Protein AF-A0A645CUK9-F1 (afdb_monomer_lite)

Organism: NCBI:txid1076179

Foldseek 3Di:
DPPPDDPVNVLVVVVVVCVVVVDLEAEQDQDDQDPPDPCVVPVVVQQKDAAPCLHVVVVVDDDDLLDQLCPDDFSRMAGNPHTSNNSSVSSVVSQVVCVVVLRHYDQDPVLVVLCVLLPNDHSVSSVVSVVVVSVCVVVVHCVVVVVSVVSSVVSVVVCVVVVDDDD

Radius of gyration: 20.04 Å; chains: 1; bounding box: 46×36×57 Å

Sequence (167 aa):
MVDGVTLEDVFQENMTLIKSANPDTVIVNPPGVFPKTQWMEKADDYGFSVNPGFIAMFMRYEYSIYKPTELWKDLGYSLQGMNSSALLKETGRLRAEVLSMGIPTDISDEYLMMTEAIGCTTRQDLLKFKSRSLQDIMSGSSKYMKNVVREINERSRRMASEGRFWR

pLDDT: mean 85.68, std 11.53, range [38.75, 97.88]

Structure (mmCIF, N/CA/C/O backbone):
data_AF-A0A645CUK9-F1
#
_entry.id   AF-A0A645CUK9-F1
#
loop_
_atom_site.group_PDB
_atom_site.id
_atom_site.type_symbol
_atom_site.label_atom_id
_atom_site.label_alt_id
_atom_site.label_comp_id
_atom_site.label_asym_id
_atom_site.label_entity_id
_atom_site.label_seq_id
_atom_site.pdbx_PDB_ins_code
_atom_site.Cartn_x
_atom_site.Cartn_y
_atom_site.Cartn_z
_atom_site.occupancy
_atom_site.B_iso_or_equiv
_atom_site.auth_seq_id
_atom_site.auth_comp_id
_atom_site.auth_asym_id
_atom_site.auth_atom_id
_atom_site.pdbx_PDB_model_num
ATOM 1 N N . MET A 1 1 ? -24.376 -0.741 13.315 1.00 48.34 1 MET A N 1
ATOM 2 C CA . MET A 1 1 ? -23.722 -2.052 13.511 1.00 48.34 1 MET A CA 1
ATOM 3 C C . MET A 1 1 ? -24.075 -2.977 12.359 1.00 48.34 1 MET A C 1
ATOM 5 O O . MET A 1 1 ? -25.251 -3.083 12.032 1.00 48.34 1 MET A O 1
ATOM 9 N N . VAL A 1 2 ? -23.093 -3.657 11.762 1.00 56.16 2 VAL A N 1
ATOM 10 C CA . VAL A 1 2 ? -23.348 -5.023 11.281 1.00 56.16 2 VAL A CA 1
ATOM 11 C C . VAL A 1 2 ? -22.936 -5.903 12.450 1.00 56.16 2 VAL A C 1
ATOM 13 O O . VAL A 1 2 ? -21.744 -6.050 12.716 1.00 56.16 2 VAL A O 1
ATOM 16 N N . ASP A 1 3 ? -23.911 -6.340 13.242 1.00 64.38 3 ASP A N 1
ATOM 17 C CA . ASP A 1 3 ? -23.644 -7.142 14.435 1.00 64.38 3 ASP A CA 1
ATOM 18 C C . ASP A 1 3 ? -22.809 -8.377 14.072 1.00 64.38 3 ASP A C 1
ATOM 20 O O . ASP A 1 3 ? -23.131 -9.103 13.131 1.00 64.38 3 ASP A O 1
ATOM 24 N N . GLY A 1 4 ? -21.733 -8.606 14.829 1.00 75.31 4 GLY A N 1
ATOM 25 C CA . GLY A 1 4 ? -20.936 -9.832 14.755 1.00 75.31 4 GLY A CA 1
ATOM 26 C C . GLY A 1 4 ? -19.734 -9.836 13.804 1.00 75.31 4 GLY A C 1
ATOM 27 O O . GLY A 1 4 ? -19.075 -10.865 13.740 1.00 75.31 4 GLY A O 1
ATOM 28 N N . VAL A 1 5 ? -19.408 -8.738 13.106 1.00 82.19 5 VAL A N 1
ATOM 29 C CA . VAL A 1 5 ? -18.214 -8.680 12.232 1.00 82.19 5 VAL A CA 1
ATOM 30 C C . VAL A 1 5 ? -17.001 -8.111 12.975 1.00 82.19 5 VAL A C 1
ATOM 32 O O . VAL A 1 5 ? -16.995 -6.947 13.390 1.00 82.19 5 VAL A O 1
ATOM 35 N N . THR A 1 6 ? -15.952 -8.920 13.111 1.00 85.19 6 THR A N 1
ATOM 36 C CA . THR A 1 6 ? -14.682 -8.556 13.754 1.00 85.19 6 THR A CA 1
ATOM 37 C C . THR A 1 6 ? -13.617 -8.126 12.738 1.00 85.19 6 THR A C 1
ATOM 39 O O . THR A 1 6 ? -13.717 -8.403 11.542 1.00 85.19 6 THR A O 1
ATOM 42 N N . LEU A 1 7 ? -12.545 -7.473 13.208 1.00 84.25 7 LEU A N 1
ATOM 43 C CA . LEU A 1 7 ? -11.372 -7.185 12.368 1.00 84.25 7 LEU A CA 1
ATOM 44 C C . LEU A 1 7 ? -10.700 -8.454 11.828 1.00 84.25 7 LEU A C 1
ATOM 46 O O . LEU A 1 7 ? -10.117 -8.411 10.747 1.00 84.25 7 LEU A O 1
ATOM 50 N N . GLU A 1 8 ? -10.787 -9.572 12.554 1.00 90.12 8 GLU A N 1
ATOM 51 C CA . GLU A 1 8 ? -10.234 -10.838 12.078 1.00 90.12 8 GLU A CA 1
ATOM 52 C C . GLU A 1 8 ? -11.075 -11.420 10.938 1.00 90.12 8 GLU A C 1
ATOM 54 O O . GLU A 1 8 ? -10.507 -11.887 9.956 1.00 90.12 8 GLU A O 1
ATOM 59 N N . ASP A 1 9 ? -12.404 -11.292 10.990 1.00 91.44 9 ASP A N 1
ATOM 60 C CA . ASP A 1 9 ? -13.274 -11.694 9.875 1.00 91.44 9 ASP A CA 1
ATOM 61 C C . ASP A 1 9 ? -12.942 -10.886 8.613 1.00 91.44 9 ASP A C 1
ATOM 63 O O . ASP A 1 9 ? -12.734 -11.447 7.538 1.00 91.44 9 ASP A O 1
ATOM 67 N N . VAL A 1 10 ? -12.791 -9.564 8.755 1.00 90.38 10 VAL A N 1
ATOM 68 C CA . VAL A 1 10 ? -12.383 -8.678 7.651 1.00 90.38 10 VAL A CA 1
ATOM 69 C C . VAL A 1 10 ? -10.999 -9.053 7.119 1.00 90.38 10 VAL A C 1
ATOM 71 O O . VAL A 1 10 ? -10.777 -9.040 5.908 1.00 90.38 10 VAL A O 1
ATOM 74 N N . PHE A 1 11 ? -10.057 -9.402 7.997 1.00 93.69 11 PHE A N 1
ATOM 75 C CA . PHE A 1 11 ? -8.734 -9.864 7.591 1.00 93.69 11 PHE A CA 1
ATOM 76 C C . PHE A 1 11 ? -8.819 -11.151 6.755 1.00 93.69 11 PHE A C 1
ATOM 78 O O . PHE A 1 11 ? -8.223 -11.217 5.677 1.00 93.69 11 PHE A O 1
ATOM 85 N N . GLN A 1 12 ? -9.578 -12.152 7.208 1.00 96.00 12 GLN A N 1
ATOM 86 C CA . GLN A 1 12 ? -9.723 -13.426 6.498 1.00 96.00 12 GLN A CA 1
ATOM 87 C C . GLN A 1 12 ? -10.429 -13.260 5.146 1.00 96.00 12 GLN A C 1
ATOM 89 O O . GLN A 1 12 ? -9.984 -13.833 4.146 1.00 96.00 12 GLN A O 1
ATOM 94 N N . GLU A 1 13 ? -11.470 -12.429 5.081 1.00 95.88 13 GLU A N 1
ATOM 95 C CA . GLU A 1 13 ? -12.164 -12.103 3.831 1.00 95.88 13 GLU A CA 1
ATOM 96 C C . GLU A 1 13 ? -11.244 -11.370 2.846 1.00 95.88 13 GLU A C 1
ATOM 98 O O . GLU A 1 13 ? -11.140 -11.759 1.680 1.00 95.88 13 GLU A O 1
ATOM 103 N N . ASN A 1 14 ? -10.476 -10.379 3.315 1.00 95.62 14 ASN A N 1
ATOM 104 C CA . ASN A 1 14 ? -9.485 -9.691 2.486 1.00 95.62 14 ASN A CA 1
ATOM 105 C C . ASN A 1 14 ? -8.439 -10.666 1.932 1.00 95.62 14 ASN A C 1
ATOM 107 O O . ASN A 1 14 ? -8.129 -10.633 0.741 1.00 95.62 14 ASN A O 1
ATOM 111 N N . MET A 1 15 ? -7.911 -11.567 2.764 1.00 97.19 15 MET A N 1
ATOM 112 C CA . MET A 1 15 ? -6.939 -12.565 2.313 1.00 97.19 15 MET A CA 1
ATOM 113 C C . MET A 1 15 ? -7.546 -13.547 1.308 1.00 97.19 15 MET A C 1
ATOM 115 O O . MET A 1 15 ? -6.873 -13.931 0.351 1.00 97.19 15 MET A O 1
ATOM 119 N N . THR A 1 16 ? -8.809 -13.933 1.485 1.00 97.88 16 THR A N 1
ATOM 120 C CA . THR A 1 16 ? -9.541 -14.790 0.540 1.00 97.88 16 THR A CA 1
ATOM 121 C C . THR A 1 16 ? -9.723 -14.095 -0.809 1.00 97.88 16 THR A C 1
ATOM 123 O O . THR A 1 16 ? -9.417 -14.672 -1.859 1.00 97.88 16 THR A O 1
ATOM 126 N N . LEU A 1 17 ? -10.132 -12.824 -0.796 1.00 97.44 17 LEU A N 1
ATOM 127 C CA . LEU A 1 17 ? -10.270 -12.013 -2.001 1.00 97.44 17 LEU A CA 1
ATOM 128 C C . LEU A 1 17 ? -8.929 -11.849 -2.729 1.00 97.44 17 LEU A C 1
ATOM 130 O O . LEU A 1 17 ? -8.851 -12.094 -3.929 1.00 97.44 17 LEU A O 1
ATOM 134 N N . ILE A 1 18 ? -7.853 -11.503 -2.020 1.00 97.50 18 ILE A N 1
ATOM 135 C CA . ILE A 1 18 ? -6.535 -11.298 -2.639 1.00 97.50 18 ILE A CA 1
ATOM 136 C C . ILE A 1 18 ? -6.003 -12.603 -3.240 1.00 97.50 18 ILE A C 1
ATOM 138 O O . ILE A 1 18 ? -5.489 -12.595 -4.358 1.00 97.50 18 ILE A O 1
ATOM 142 N N . LYS A 1 19 ? -6.148 -13.734 -2.538 1.00 96.56 19 LYS A N 1
ATOM 143 C CA . LYS A 1 19 ? -5.723 -15.048 -3.050 1.00 96.56 19 LYS A CA 1
ATOM 144 C C . LYS A 1 19 ? -6.485 -15.443 -4.311 1.00 96.56 19 LYS A C 1
ATOM 146 O O . LYS A 1 19 ? -5.874 -15.948 -5.248 1.00 96.56 19 LYS A O 1
ATOM 151 N N . SER A 1 20 ? -7.798 -15.216 -4.337 1.00 97.56 20 SER A N 1
ATOM 152 C CA . SER A 1 20 ? -8.638 -15.569 -5.487 1.00 97.56 20 SER A CA 1
ATOM 153 C C . SER A 1 20 ? -8.404 -14.654 -6.692 1.00 97.56 20 SER A C 1
ATOM 155 O O . SER A 1 20 ? -8.31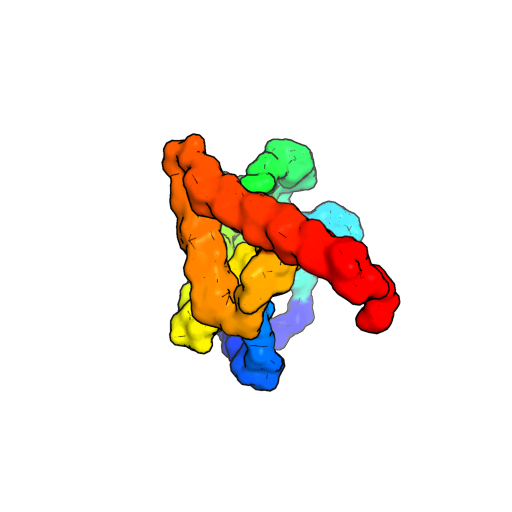8 -15.143 -7.815 1.00 97.56 20 SER A O 1
ATOM 157 N N . ALA A 1 21 ? -8.244 -13.348 -6.466 1.00 97.31 21 ALA A N 1
ATOM 158 C CA . ALA A 1 21 ? -7.964 -12.378 -7.520 1.00 97.31 21 ALA A CA 1
ATOM 159 C C . ALA A 1 21 ? -6.523 -12.473 -8.049 1.00 97.31 21 ALA A C 1
ATOM 161 O O . ALA A 1 21 ? -6.277 -12.136 -9.203 1.00 97.31 21 ALA A O 1
ATOM 162 N N . ASN A 1 22 ? -5.580 -12.923 -7.210 1.00 95.50 22 ASN A N 1
ATOM 163 C CA . ASN A 1 22 ? -4.155 -13.053 -7.517 1.00 95.50 22 ASN A CA 1
ATOM 164 C C . ASN A 1 22 ? -3.571 -11.816 -8.248 1.00 95.50 22 ASN A C 1
ATOM 166 O O . ASN A 1 22 ? -3.018 -11.958 -9.342 1.00 95.50 22 ASN A O 1
ATOM 170 N N . PRO A 1 23 ? -3.688 -10.602 -7.677 1.00 94.56 23 PRO A N 1
ATOM 171 C CA . PRO A 1 23 ? -3.281 -9.368 -8.346 1.00 94.56 23 PRO A CA 1
ATOM 172 C C . PRO A 1 23 ? -1.754 -9.227 -8.454 1.00 94.56 23 PRO A C 1
ATOM 174 O O . PRO A 1 23 ? -1.000 -9.837 -7.694 1.00 94.56 23 PRO A O 1
ATOM 177 N N . ASP A 1 24 ? -1.280 -8.378 -9.369 1.00 92.06 24 ASP A N 1
ATOM 178 C CA . ASP A 1 24 ? 0.151 -8.056 -9.500 1.00 92.06 24 ASP A CA 1
ATOM 179 C C . ASP A 1 24 ? 0.679 -7.178 -8.363 1.00 92.06 24 ASP A C 1
ATOM 181 O O . ASP A 1 24 ? 1.845 -7.286 -7.981 1.00 92.06 24 ASP A O 1
ATOM 185 N N . THR A 1 25 ? -0.181 -6.335 -7.792 1.00 92.50 25 THR A N 1
ATOM 186 C CA . THR A 1 25 ? 0.111 -5.529 -6.607 1.00 92.50 25 THR A CA 1
ATOM 187 C C . THR A 1 25 ? -1.166 -5.220 -5.821 1.00 92.50 25 THR A C 1
ATOM 189 O O . THR A 1 25 ? -2.267 -5.288 -6.365 1.00 92.50 25 THR A O 1
ATOM 192 N N . VAL A 1 26 ? -1.028 -4.888 -4.535 1.00 92.81 26 VAL A N 1
ATOM 193 C CA . VAL A 1 26 ? -2.133 -4.497 -3.643 1.00 92.81 26 VAL A CA 1
ATOM 194 C C . VAL A 1 26 ? -1.772 -3.211 -2.906 1.00 92.81 26 VAL A C 1
ATOM 196 O O . VAL A 1 26 ? -0.687 -3.104 -2.340 1.00 92.81 26 VAL A O 1
ATOM 199 N N . ILE A 1 27 ? -2.689 -2.249 -2.844 1.00 89.62 27 ILE A N 1
ATOM 200 C CA . ILE A 1 27 ? -2.546 -1.070 -1.980 1.00 89.62 27 ILE A CA 1
ATOM 201 C C . ILE A 1 27 ? -3.242 -1.361 -0.651 1.00 89.62 27 ILE A C 1
ATOM 203 O O . ILE A 1 27 ? -4.432 -1.674 -0.636 1.00 89.62 27 ILE A O 1
ATOM 207 N N . VAL A 1 28 ? -2.511 -1.256 0.463 1.00 89.19 28 VAL A N 1
ATOM 208 C CA . VAL A 1 28 ? -3.047 -1.542 1.800 1.00 89.19 28 VAL A CA 1
ATOM 209 C C . VAL A 1 28 ? -3.100 -0.253 2.612 1.00 89.19 28 VAL A C 1
ATOM 211 O O . VAL A 1 28 ? -2.073 0.249 3.076 1.00 89.19 28 VAL A O 1
ATOM 214 N N . ASN A 1 29 ? -4.315 0.254 2.817 1.00 85.94 29 ASN A N 1
ATOM 215 C CA . ASN A 1 29 ? -4.575 1.478 3.571 1.00 85.94 29 ASN A CA 1
ATOM 216 C C . ASN A 1 29 ? -5.294 1.172 4.892 1.00 85.94 29 ASN A C 1
ATOM 218 O O . ASN A 1 29 ? -6.175 0.309 4.912 1.00 85.94 29 ASN A O 1
ATOM 222 N N . PRO A 1 30 ? -4.972 1.890 5.984 1.00 85.12 30 PRO A N 1
ATOM 223 C CA . PRO A 1 30 ? -5.762 1.805 7.203 1.00 85.12 30 PRO A CA 1
ATOM 224 C C . PRO A 1 30 ? -7.177 2.351 6.953 1.00 85.12 30 PRO A C 1
ATOM 226 O O . PRO A 1 30 ? -7.353 3.255 6.127 1.00 85.12 30 PRO A O 1
ATOM 229 N N . PRO A 1 31 ? -8.195 1.867 7.685 1.00 86.38 31 PRO A N 1
ATOM 230 C CA . PRO A 1 31 ? -9.524 2.455 7.620 1.00 86.38 31 PRO A CA 1
ATOM 231 C C . PRO A 1 31 ? -9.459 3.904 8.110 1.00 86.38 31 PRO A C 1
ATOM 233 O O . PRO A 1 31 ? -8.977 4.153 9.213 1.00 86.38 31 PRO A O 1
ATOM 236 N N . GLY A 1 32 ? -9.926 4.856 7.301 1.00 84.19 32 GLY A N 1
ATOM 237 C CA . GLY A 1 32 ? -9.884 6.286 7.606 1.00 84.19 32 GLY A CA 1
ATOM 238 C C . GLY A 1 32 ? -11.267 6.928 7.568 1.00 84.19 32 GLY A C 1
ATOM 239 O O . GLY A 1 32 ? -12.007 6.777 6.599 1.00 84.19 32 GLY A O 1
ATOM 240 N N . VAL A 1 33 ? -11.608 7.679 8.612 1.00 86.31 33 VAL A N 1
ATOM 241 C CA . VAL A 1 33 ? -12.881 8.400 8.729 1.00 86.31 33 VAL A CA 1
ATOM 242 C C . VAL A 1 33 ? -12.779 9.786 8.082 1.00 86.31 33 VAL A C 1
ATOM 244 O O . VAL A 1 33 ? -12.471 10.786 8.720 1.00 86.31 33 VAL A O 1
ATOM 247 N N . PHE A 1 34 ? -12.978 9.860 6.767 1.00 85.00 34 PHE A N 1
ATOM 248 C CA . PHE A 1 34 ? -12.783 11.110 6.024 1.00 85.00 34 PHE A CA 1
ATOM 249 C C . PHE A 1 34 ? -13.995 12.055 6.121 1.00 85.00 34 PHE A C 1
ATOM 251 O O . PHE A 1 34 ? -15.138 11.590 6.057 1.00 85.00 34 PHE A O 1
ATOM 258 N N . PRO A 1 35 ? -13.790 13.387 6.214 1.00 85.38 35 PRO A N 1
ATOM 259 C CA . PRO A 1 35 ? -14.886 14.355 6.229 1.00 85.38 35 PRO A CA 1
ATOM 260 C C . PRO A 1 35 ? -15.833 14.190 5.033 1.00 85.38 35 PRO A C 1
ATOM 262 O O . PRO A 1 35 ? -15.377 13.978 3.912 1.00 85.38 35 PRO A O 1
ATOM 265 N N . LYS A 1 36 ? -17.144 14.345 5.267 1.00 87.56 36 LYS A N 1
ATOM 266 C CA . LYS A 1 36 ? -18.209 14.226 4.246 1.00 87.56 36 LYS A CA 1
ATOM 267 C C . LYS A 1 36 ? -18.305 12.851 3.563 1.00 87.56 36 LYS A C 1
ATOM 269 O O . LYS A 1 36 ? -18.828 12.743 2.458 1.00 87.56 36 LYS A O 1
ATOM 274 N N . THR A 1 37 ? -17.795 11.803 4.204 1.00 90.50 37 THR A N 1
ATOM 275 C CA . THR A 1 37 ? -18.038 10.414 3.792 1.00 90.50 37 THR A CA 1
ATOM 276 C C . THR A 1 37 ? -19.085 9.769 4.690 1.00 90.50 37 THR A C 1
ATOM 278 O O . THR A 1 37 ? -19.281 10.196 5.828 1.00 90.50 37 THR A O 1
ATOM 281 N N . GLN A 1 38 ? -19.706 8.685 4.218 1.00 92.31 38 GLN A N 1
ATOM 282 C CA . GLN A 1 38 ? -20.635 7.896 5.035 1.00 92.31 38 GLN A CA 1
ATOM 283 C C . GLN A 1 38 ? -19.983 7.370 6.322 1.00 92.31 38 GLN A C 1
ATOM 285 O O . GLN A 1 38 ? -20.656 7.269 7.340 1.00 92.31 38 GLN A O 1
ATOM 290 N N . TRP A 1 39 ? -18.679 7.075 6.300 1.00 90.81 39 TRP A N 1
ATOM 291 C CA . TRP A 1 39 ? -17.945 6.643 7.491 1.00 90.81 39 TRP A CA 1
ATOM 292 C C . TRP A 1 39 ? -17.838 7.740 8.551 1.00 90.81 39 TRP A C 1
ATOM 294 O O . TRP A 1 39 ? -17.785 7.419 9.728 1.00 90.81 39 TRP A O 1
ATOM 304 N N . MET A 1 40 ? -17.827 9.018 8.162 1.00 90.00 40 MET A N 1
ATOM 305 C CA . MET A 1 40 ? -17.862 10.139 9.108 1.00 90.00 40 MET A CA 1
ATOM 306 C C . MET A 1 40 ? -19.292 10.469 9.540 1.00 90.00 40 MET A C 1
ATOM 308 O O . MET A 1 40 ? -19.548 10.648 10.724 1.00 90.00 40 MET A O 1
ATOM 312 N N . GLU A 1 41 ? -20.229 10.548 8.591 1.00 91.44 41 GLU A N 1
ATOM 313 C CA . GLU A 1 41 ? -21.632 10.887 8.879 1.00 91.44 41 GLU A CA 1
ATOM 314 C C . GLU A 1 41 ? -22.314 9.854 9.781 1.00 91.44 41 GLU A C 1
ATOM 316 O O . GLU A 1 41 ? -23.207 10.204 10.547 1.00 91.44 41 GLU A O 1
ATOM 321 N N . LYS A 1 42 ? -21.878 8.594 9.696 1.00 91.94 42 LYS A N 1
ATOM 322 C CA . LYS A 1 42 ? -22.390 7.463 10.476 1.00 91.94 42 LYS A CA 1
ATOM 323 C C . LYS A 1 42 ? -21.267 6.772 11.253 1.00 91.94 42 LYS A C 1
ATOM 325 O O . LYS A 1 42 ? -21.221 5.547 11.319 1.00 91.94 42 LYS A O 1
ATOM 330 N N . ALA A 1 43 ? -20.327 7.555 11.787 1.00 90.25 43 ALA A N 1
ATOM 331 C CA . ALA A 1 43 ? -19.153 7.043 12.495 1.00 90.25 43 ALA A CA 1
ATOM 332 C C . ALA A 1 43 ? -19.525 6.010 13.567 1.00 90.25 43 ALA A C 1
ATOM 334 O O . ALA A 1 43 ? -19.022 4.886 13.526 1.00 90.25 43 ALA A O 1
ATOM 335 N N . ASP A 1 44 ? -20.483 6.349 14.430 1.00 89.81 44 ASP A N 1
ATOM 336 C CA . ASP A 1 44 ? -20.946 5.473 15.508 1.00 89.81 44 ASP A CA 1
ATOM 337 C C . ASP A 1 44 ? -21.524 4.147 14.973 1.00 89.81 44 ASP A C 1
ATOM 339 O O . ASP 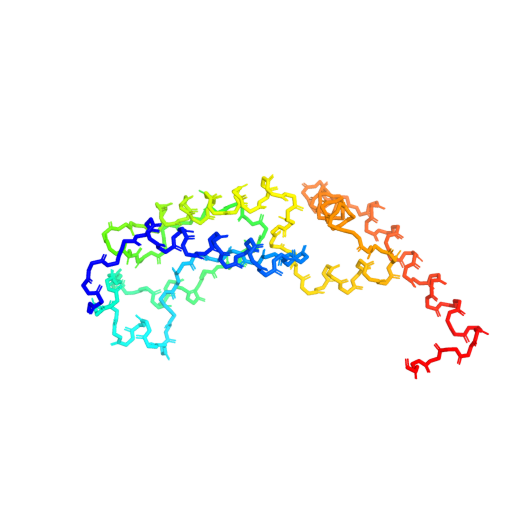A 1 44 ? -21.227 3.078 15.508 1.00 89.81 44 ASP A O 1
ATOM 343 N N . ASP A 1 45 ? -22.269 4.178 13.860 1.00 90.19 45 ASP A N 1
ATOM 344 C CA . ASP A 1 45 ? -22.871 2.977 13.258 1.00 90.19 45 ASP A CA 1
ATOM 345 C C . ASP A 1 45 ? -21.824 1.982 12.742 1.00 90.19 45 ASP A C 1
ATOM 347 O O . ASP A 1 45 ? -22.070 0.767 12.745 1.00 90.19 45 ASP A O 1
ATOM 351 N N . TYR A 1 46 ? -20.679 2.499 12.290 1.00 88.44 46 TYR A N 1
ATOM 352 C CA . TYR A 1 46 ? -19.533 1.731 11.799 1.00 88.44 46 TYR A CA 1
ATOM 353 C C . TYR A 1 46 ? -18.478 1.467 12.886 1.00 88.44 46 TYR A C 1
ATOM 355 O O . TYR A 1 46 ? -17.458 0.838 12.611 1.00 88.44 46 TYR A O 1
ATOM 363 N N . GLY A 1 47 ? -18.720 1.909 14.125 1.00 88.88 47 GLY A N 1
ATOM 364 C CA . GLY A 1 47 ? -17.818 1.712 15.258 1.00 88.88 47 GLY A CA 1
ATOM 365 C C . GLY A 1 47 ? -16.614 2.655 15.275 1.00 88.88 47 GLY A C 1
ATOM 366 O O . GLY A 1 47 ? -15.662 2.395 16.013 1.00 88.88 47 GLY A O 1
ATOM 367 N N . PHE A 1 48 ? -16.622 3.726 14.481 1.00 91.12 48 PHE A N 1
ATOM 368 C CA . PHE A 1 48 ? -15.630 4.789 14.593 1.00 91.12 48 PHE A CA 1
ATOM 369 C C . PHE A 1 48 ? -15.943 5.684 15.789 1.00 91.12 48 PHE A C 1
ATOM 371 O O . PHE A 1 48 ? -17.082 6.079 16.001 1.00 91.12 48 PHE A O 1
ATOM 378 N N . SER A 1 49 ? -14.906 6.078 16.524 1.00 91.38 49 SER A N 1
ATOM 379 C CA . SER A 1 49 ? -14.980 7.172 17.492 1.00 91.38 49 SER A CA 1
ATOM 380 C C . SER A 1 49 ? -13.945 8.222 17.123 1.00 91.38 49 SER A C 1
ATOM 382 O O . SER A 1 49 ? -12.769 7.898 16.945 1.00 91.38 49 SER A O 1
ATOM 384 N N . VAL A 1 50 ? -14.388 9.467 16.963 1.00 89.75 50 VAL A N 1
ATOM 385 C CA . VAL A 1 50 ? -13.582 10.564 16.417 1.00 89.75 50 VAL A CA 1
ATOM 386 C C . VAL A 1 50 ? -13.408 11.656 17.464 1.00 89.75 50 VAL A C 1
ATOM 388 O O . VAL A 1 50 ? -14.380 12.133 18.048 1.00 89.75 50 VAL A O 1
ATOM 391 N N . ASN A 1 51 ? -12.169 12.088 17.686 1.00 87.25 51 ASN A N 1
ATOM 392 C CA . ASN A 1 51 ? -11.874 13.127 18.663 1.00 87.25 51 ASN A CA 1
ATOM 393 C C . ASN A 1 51 ? -12.366 14.507 18.187 1.00 87.25 51 ASN A C 1
ATOM 395 O O . ASN A 1 51 ? -12.289 14.829 16.992 1.00 87.25 51 ASN A O 1
ATOM 399 N N . PRO A 1 52 ? -12.777 15.390 19.118 1.00 81.31 52 PRO A N 1
ATOM 400 C CA . PRO A 1 52 ? -13.017 16.792 18.805 1.00 81.31 52 PRO A CA 1
ATOM 401 C C . PRO A 1 52 ? -11.791 17.420 18.123 1.00 81.31 52 PRO A C 1
ATOM 403 O O . PRO A 1 52 ? -10.666 17.296 18.601 1.00 81.31 52 PRO A O 1
ATOM 406 N N . GLY A 1 53 ? -11.997 18.093 16.988 1.00 80.00 53 GLY A N 1
ATOM 407 C CA . GLY A 1 53 ? -10.911 18.721 16.224 1.00 80.00 53 GLY A CA 1
ATOM 408 C C . GLY A 1 53 ? -10.185 17.805 15.229 1.00 80.00 53 GLY A C 1
ATOM 409 O O . GLY A 1 53 ? -9.291 18.289 14.533 1.00 80.00 53 GLY A O 1
ATOM 410 N N . PHE A 1 54 ? -10.601 16.538 15.084 1.00 82.00 54 PHE A N 1
ATOM 411 C CA . PHE A 1 54 ? -10.051 15.598 14.098 1.00 82.00 54 PHE A CA 1
ATOM 412 C C . PHE A 1 54 ? -9.943 16.200 12.693 1.00 82.00 54 PHE A C 1
ATOM 414 O O . PHE A 1 54 ? -8.881 16.136 12.089 1.00 82.00 54 PHE A O 1
ATOM 421 N N . ILE A 1 55 ? -10.996 16.855 12.189 1.00 78.88 55 ILE A N 1
ATOM 422 C CA . ILE A 1 55 ? -10.995 17.438 10.834 1.00 78.88 55 ILE A CA 1
ATOM 423 C C . ILE A 1 55 ? -9.887 18.490 10.687 1.00 78.88 55 ILE A C 1
ATOM 425 O O . ILE A 1 55 ? -9.152 18.495 9.701 1.00 78.88 55 ILE A O 1
ATOM 429 N N . ALA A 1 56 ? -9.738 19.370 11.679 1.00 79.00 56 ALA A N 1
ATOM 430 C CA . ALA A 1 56 ? -8.722 20.419 11.659 1.00 79.00 56 ALA A CA 1
ATOM 431 C C . ALA A 1 56 ? -7.301 19.845 11.745 1.00 79.00 56 ALA A C 1
ATOM 433 O O . ALA A 1 56 ? -6.389 20.363 11.103 1.00 79.00 56 ALA A O 1
ATOM 434 N N . MET A 1 57 ? -7.114 18.774 12.519 1.00 77.38 57 MET A N 1
ATOM 435 C CA . MET A 1 57 ? -5.850 18.047 12.594 1.00 77.38 57 MET A CA 1
ATOM 436 C C . MET A 1 57 ? -5.553 17.305 11.284 1.00 77.38 57 MET A C 1
ATOM 438 O O . MET A 1 57 ? -4.442 17.409 10.775 1.00 77.38 57 MET A O 1
ATOM 442 N N . PHE A 1 58 ? -6.543 16.623 10.706 1.00 74.44 58 PHE A N 1
ATOM 443 C CA . PHE A 1 58 ? -6.415 15.862 9.466 1.00 74.44 58 PHE A CA 1
ATOM 444 C C . PHE A 1 58 ? -6.020 16.759 8.288 1.00 74.44 58 PHE A C 1
ATOM 446 O O . PHE A 1 58 ? -5.088 16.440 7.562 1.00 74.44 58 PHE A O 1
ATOM 453 N N . MET A 1 59 ? -6.640 17.938 8.151 1.00 72.31 59 MET A N 1
ATOM 454 C CA . MET A 1 59 ? -6.268 18.921 7.118 1.00 72.31 59 MET A CA 1
ATOM 455 C C . MET A 1 59 ? -4.839 19.469 7.260 1.00 72.31 59 MET A C 1
ATOM 457 O O . MET A 1 59 ? -4.303 20.029 6.308 1.00 72.31 59 MET A O 1
ATOM 461 N N . ARG A 1 60 ? -4.226 19.351 8.443 1.00 73.00 60 ARG A N 1
ATOM 462 C CA . ARG A 1 60 ? -2.836 19.762 8.707 1.00 73.00 60 ARG A CA 1
ATOM 463 C C . ARG A 1 60 ? -1.861 18.590 8.670 1.00 73.00 60 ARG A C 1
ATOM 465 O O . ARG A 1 60 ? -0.659 18.806 8.809 1.00 73.00 60 ARG A O 1
ATOM 472 N N . TYR A 1 61 ? -2.364 17.364 8.559 1.00 67.81 61 TYR A N 1
ATOM 473 C CA . TYR A 1 61 ? -1.530 16.180 8.579 1.00 67.81 61 TYR A CA 1
ATOM 474 C C . TYR A 1 61 ? -0.825 16.040 7.234 1.00 67.81 61 TYR A C 1
ATOM 476 O O . TYR A 1 61 ? -1.454 15.832 6.198 1.00 67.81 61 TYR A O 1
ATOM 484 N N . GLU A 1 62 ? 0.497 16.157 7.252 1.00 61.31 62 GLU A N 1
ATOM 485 C CA . GLU A 1 62 ? 1.314 15.908 6.076 1.00 61.31 62 GLU A CA 1
ATOM 486 C C . GLU A 1 62 ? 1.394 14.394 5.850 1.00 61.31 62 GLU A C 1
ATOM 488 O O . GLU A 1 62 ? 2.122 13.668 6.534 1.00 61.31 62 GLU A O 1
ATOM 493 N N . TYR A 1 63 ? 0.578 13.905 4.917 1.00 57.28 63 TYR A N 1
ATOM 494 C CA . TYR A 1 63 ? 0.597 12.510 4.508 1.00 57.28 63 TYR A CA 1
ATOM 495 C C . TYR A 1 63 ? 1.909 12.228 3.774 1.00 57.28 63 TYR A C 1
ATOM 497 O O . TYR A 1 63 ? 2.102 12.647 2.635 1.00 57.28 63 TYR A O 1
ATOM 505 N N . SER A 1 64 ? 2.822 11.505 4.420 1.00 56.38 64 SER A N 1
ATOM 506 C CA . SER A 1 64 ? 4.021 11.001 3.758 1.00 56.38 64 SER A CA 1
ATOM 507 C C . SER A 1 64 ? 3.866 9.507 3.524 1.00 56.38 64 SER A C 1
ATOM 509 O O . SER A 1 64 ? 4.052 8.700 4.432 1.00 56.38 64 SER A O 1
ATOM 511 N N . ILE A 1 65 ? 3.551 9.151 2.276 1.00 51.59 65 ILE A N 1
ATOM 512 C CA . ILE A 1 65 ? 3.538 7.774 1.744 1.00 51.59 65 ILE A CA 1
ATOM 513 C C . ILE A 1 65 ? 4.840 7.015 2.055 1.00 51.59 65 ILE A C 1
ATOM 515 O O . ILE A 1 65 ? 4.844 5.792 2.140 1.00 51.59 65 ILE A O 1
ATOM 519 N N . TYR A 1 66 ? 5.948 7.739 2.224 1.00 51.34 66 TYR A N 1
ATOM 520 C CA . TYR A 1 66 ? 7.270 7.175 2.490 1.00 51.34 66 TYR A CA 1
ATOM 521 C C . TYR A 1 66 ? 7.565 6.987 3.978 1.00 51.34 66 TYR A C 1
ATOM 523 O O . TYR A 1 66 ? 8.567 6.363 4.327 1.00 51.34 66 TYR A O 1
ATOM 531 N N . LYS A 1 67 ? 6.734 7.539 4.868 1.00 60.69 67 LYS A N 1
ATOM 532 C CA . LYS A 1 67 ? 6.944 7.432 6.307 1.00 60.69 67 LYS A CA 1
ATOM 533 C C . LYS A 1 67 ? 6.371 6.099 6.794 1.00 60.69 67 LYS A C 1
ATOM 535 O O . LYS A 1 67 ? 5.159 5.912 6.661 1.00 60.69 67 LYS A O 1
ATOM 540 N N . PRO A 1 68 ? 7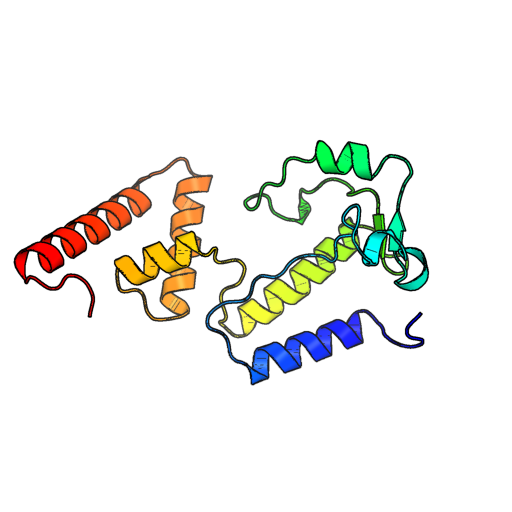.192 5.214 7.397 1.00 60.59 68 PRO A N 1
ATOM 541 C CA . PRO A 1 68 ? 6.699 4.004 8.043 1.00 60.59 68 PRO A CA 1
ATOM 542 C C . PRO A 1 68 ? 5.500 4.326 8.932 1.00 60.59 68 PRO A C 1
ATOM 544 O O . PRO A 1 68 ? 5.533 5.311 9.680 1.00 60.59 68 PRO A O 1
ATOM 547 N N . THR A 1 69 ? 4.437 3.531 8.817 1.00 62.56 69 THR A N 1
ATOM 548 C CA . THR A 1 69 ? 3.163 3.738 9.521 1.00 62.56 69 THR A CA 1
ATOM 549 C C . THR A 1 69 ? 3.349 3.833 11.036 1.00 62.56 69 THR A C 1
ATOM 551 O O . THR A 1 69 ? 2.629 4.550 11.717 1.00 62.56 69 THR A O 1
ATOM 554 N N . GLU A 1 70 ? 4.394 3.208 11.567 1.00 62.22 70 GLU A N 1
ATOM 555 C CA . GLU A 1 70 ? 4.776 3.207 12.979 1.00 62.22 70 GLU A CA 1
ATOM 556 C C . GLU A 1 70 ? 5.235 4.587 13.474 1.00 62.22 70 GLU A C 1
ATOM 558 O O . GLU A 1 70 ? 5.209 4.856 14.672 1.00 62.22 70 GLU A O 1
ATOM 563 N N . LEU A 1 71 ? 5.656 5.474 12.567 1.00 64.19 71 LEU A N 1
ATOM 564 C CA . LEU A 1 71 ? 6.098 6.833 12.889 1.00 64.19 71 LEU A CA 1
ATOM 565 C C . LEU A 1 71 ? 4.974 7.871 12.740 1.00 64.19 71 LEU A C 1
ATOM 567 O O . LEU A 1 71 ? 5.224 9.082 12.832 1.00 64.19 71 LEU A O 1
ATOM 571 N N . TRP A 1 72 ? 3.752 7.439 12.440 1.00 70.62 72 TRP A N 1
ATOM 572 C CA . TRP A 1 72 ? 2.603 8.327 12.330 1.00 70.62 72 TRP A CA 1
ATOM 573 C C . TRP A 1 72 ? 2.135 8.724 13.729 1.00 70.62 72 TRP A C 1
ATOM 575 O O . TRP A 1 72 ? 2.179 7.933 14.670 1.00 70.62 72 TRP A O 1
ATOM 585 N N . LYS A 1 73 ? 1.737 9.990 13.883 1.00 71.75 73 LYS A N 1
ATOM 586 C CA . LYS A 1 73 ? 1.160 10.461 15.148 1.00 71.75 73 LYS A CA 1
ATOM 587 C C . LYS A 1 73 ? -0.234 9.859 15.322 1.00 71.75 73 LYS A C 1
ATOM 589 O O . LYS A 1 73 ? -0.815 9.361 14.360 1.00 71.75 73 LYS A O 1
ATOM 594 N N . ASP A 1 74 ? -0.760 9.934 16.543 1.00 77.56 74 ASP A N 1
ATOM 595 C CA . ASP A 1 74 ? -2.171 9.643 16.786 1.00 77.56 74 ASP A CA 1
ATOM 596 C C . ASP A 1 74 ? -3.029 10.436 15.791 1.00 77.56 74 ASP A C 1
ATOM 598 O O . ASP A 1 74 ? -2.876 11.652 15.648 1.00 77.56 74 ASP A O 1
ATOM 602 N N . LEU A 1 75 ? -3.871 9.710 15.059 1.00 76.56 75 LEU A N 1
ATOM 603 C CA . LEU A 1 75 ? -4.717 10.263 14.013 1.00 76.56 75 LEU A CA 1
ATOM 604 C C . LEU A 1 75 ? -6.056 10.747 14.572 1.00 76.56 75 LEU A C 1
ATOM 606 O O . LEU A 1 75 ? -6.899 11.180 13.799 1.00 76.56 75 LEU A O 1
ATOM 610 N N . GLY A 1 76 ? -6.268 10.699 15.890 1.00 83.94 76 GLY A N 1
ATOM 611 C CA . GLY A 1 76 ? -7.427 11.297 16.545 1.00 83.94 76 GLY A CA 1
ATOM 612 C C . GLY A 1 76 ? -8.739 10.566 16.272 1.00 83.94 76 GLY A C 1
ATOM 613 O O . GLY A 1 76 ? -9.804 11.173 16.375 1.00 83.94 76 GLY A O 1
ATOM 614 N N . TYR A 1 77 ? -8.667 9.287 15.909 1.00 88.38 77 TYR A N 1
ATOM 615 C CA . TYR A 1 77 ? -9.822 8.405 15.808 1.00 88.38 77 TYR A CA 1
ATOM 616 C C . TYR A 1 77 ? -9.471 6.987 16.267 1.00 88.38 77 TYR A C 1
ATOM 618 O O . TYR A 1 77 ? -8.307 6.576 16.289 1.00 88.38 77 TYR A O 1
ATOM 626 N N . SER A 1 78 ? -10.505 6.234 16.618 1.00 90.94 78 SER A N 1
ATOM 627 C CA . SER A 1 78 ? -10.446 4.798 16.865 1.00 90.94 78 SER A CA 1
ATOM 628 C C . SER A 1 78 ? -11.533 4.081 16.071 1.00 90.94 78 SER A C 1
ATOM 630 O O . SER A 1 78 ? -12.500 4.706 15.637 1.00 90.94 78 SER A O 1
ATOM 632 N N . LEU A 1 79 ? -11.364 2.779 15.873 1.00 90.62 79 LEU A N 1
ATOM 633 C CA . LEU A 1 79 ? -12.346 1.896 15.252 1.00 90.62 79 LEU A CA 1
ATOM 634 C C . LEU A 1 79 ? -12.534 0.685 16.162 1.00 90.62 79 LEU A C 1
ATOM 636 O O . LEU A 1 79 ? -11.560 0.020 16.500 1.00 90.62 79 LEU A O 1
ATOM 640 N N . GLN A 1 80 ? -13.768 0.419 16.586 1.00 88.31 80 GLN A N 1
ATOM 641 C CA . GLN A 1 80 ? -14.108 -0.665 17.517 1.00 88.31 80 GLN A CA 1
ATOM 642 C C . GLN A 1 80 ? -13.251 -0.634 18.802 1.00 88.31 80 GLN A C 1
ATOM 644 O O . GLN A 1 80 ? -12.789 -1.658 19.296 1.00 88.31 80 GLN A O 1
ATOM 649 N N . GLY A 1 81 ? -12.976 0.569 19.326 1.00 88.25 81 GLY A N 1
ATOM 650 C CA . GLY A 1 81 ? -12.115 0.778 20.499 1.00 88.25 81 GLY A CA 1
ATOM 651 C C . GLY A 1 81 ? -10.608 0.652 20.228 1.00 88.25 81 GLY A C 1
ATOM 652 O O . GLY A 1 81 ? -9.799 0.955 21.105 1.00 88.25 81 GLY A O 1
ATOM 653 N N . MET A 1 82 ? -10.204 0.267 19.015 1.00 88.75 82 MET A N 1
ATOM 654 C CA . MET A 1 82 ? -8.809 0.210 18.594 1.00 88.75 82 MET A CA 1
ATOM 655 C C . MET A 1 82 ? -8.334 1.597 18.151 1.00 88.75 82 MET A C 1
ATOM 657 O O . MET A 1 82 ? -8.838 2.156 17.178 1.00 88.75 82 MET A O 1
ATOM 661 N N . ASN A 1 83 ? -7.362 2.168 18.862 1.00 88.44 83 ASN A N 1
ATOM 662 C CA . ASN A 1 83 ? -6.781 3.462 18.497 1.00 88.44 83 ASN A CA 1
ATOM 663 C C . ASN A 1 83 ? -5.999 3.403 17.171 1.00 88.44 83 ASN A C 1
ATOM 665 O O . ASN A 1 83 ? -5.656 2.328 16.673 1.00 88.44 83 ASN A O 1
ATOM 669 N N . SER A 1 84 ? -5.668 4.571 16.618 1.00 83.12 84 SER A N 1
ATOM 670 C CA . SER A 1 84 ? -4.988 4.670 15.324 1.00 83.12 84 SER A CA 1
ATOM 671 C C . SER A 1 84 ? -3.663 3.902 15.263 1.00 83.12 84 SER A C 1
ATOM 673 O O . SER A 1 84 ? -3.356 3.305 14.238 1.00 83.12 84 SER A O 1
ATOM 675 N N . SER A 1 85 ? -2.881 3.856 16.348 1.00 83.00 85 SER A N 1
ATOM 676 C CA . SER A 1 85 ? -1.617 3.105 16.380 1.00 83.00 85 SER A CA 1
ATOM 677 C C . SER A 1 85 ? -1.844 1.599 16.240 1.00 83.00 85 SER A C 1
ATOM 679 O O . SER A 1 85 ? -1.132 0.933 15.488 1.00 83.00 85 SER A O 1
ATOM 681 N N . ALA A 1 86 ? -2.848 1.057 16.927 1.00 87.38 86 ALA A N 1
ATOM 682 C CA . ALA A 1 86 ? -3.199 -0.351 16.811 1.00 87.38 86 ALA A CA 1
ATOM 683 C C . ALA A 1 86 ? -3.804 -0.677 15.430 1.00 87.38 86 ALA A C 1
ATOM 685 O O . ALA A 1 86 ? -3.427 -1.686 14.838 1.00 87.38 86 ALA A O 1
ATOM 686 N N . LEU A 1 87 ? -4.603 0.222 14.841 1.00 87.75 87 LEU A N 1
ATOM 687 C CA . LEU A 1 87 ? -5.093 0.061 13.463 1.00 87.75 87 LEU A CA 1
ATOM 688 C C . LEU A 1 87 ? -3.956 0.040 12.435 1.00 87.75 87 LEU A C 1
ATOM 690 O O . LEU A 1 87 ? -3.974 -0.752 11.493 1.00 87.75 87 LEU A O 1
ATOM 694 N N . LEU A 1 88 ? -2.938 0.883 12.618 1.00 84.75 88 LEU A N 1
ATOM 695 C CA . LEU A 1 88 ? -1.755 0.899 11.758 1.00 84.75 88 LEU A CA 1
ATOM 696 C C . LEU A 1 88 ? -0.949 -0.402 11.879 1.00 84.75 88 LEU A C 1
ATOM 698 O O . LEU A 1 88 ? -0.449 -0.892 10.868 1.00 84.75 88 LEU A O 1
ATOM 702 N N . LYS A 1 89 ? -0.878 -1.002 13.075 1.00 87.25 89 LYS A N 1
ATOM 703 C CA . LYS A 1 89 ? -0.269 -2.329 13.270 1.00 87.25 89 LYS A CA 1
ATOM 704 C C . LYS A 1 89 ? -1.038 -3.427 12.537 1.00 87.25 89 LYS A C 1
ATOM 706 O O . LYS A 1 89 ? -0.410 -4.214 11.837 1.00 87.25 89 LYS A O 1
ATOM 711 N N . GLU A 1 90 ? -2.368 -3.447 12.626 1.00 89.50 90 GLU A N 1
ATOM 712 C CA . GLU A 1 90 ? -3.192 -4.413 11.877 1.00 89.50 90 GLU A CA 1
ATOM 713 C C . GLU A 1 90 ? -3.066 -4.226 10.360 1.00 89.50 90 GLU A C 1
ATOM 715 O O . GLU A 1 90 ? -2.932 -5.188 9.605 1.00 89.50 90 GLU A O 1
ATOM 720 N N . THR A 1 91 ? -3.001 -2.976 9.903 1.00 89.12 91 THR A N 1
ATOM 721 C CA . THR A 1 91 ? -2.728 -2.647 8.496 1.00 89.12 91 THR A CA 1
ATOM 722 C C . THR A 1 91 ? -1.352 -3.176 8.068 1.00 89.12 91 THR A C 1
ATOM 724 O O . THR A 1 91 ? -1.201 -3.752 6.990 1.00 89.12 91 THR A O 1
ATOM 727 N N . GLY A 1 92 ? -0.340 -3.023 8.929 1.00 88.69 92 GLY A N 1
ATOM 728 C CA . GLY A 1 92 ? 0.997 -3.581 8.733 1.00 88.69 92 GLY A CA 1
ATOM 729 C C . GLY A 1 92 ? 1.012 -5.111 8.694 1.00 88.69 92 GLY A C 1
ATOM 730 O O . GLY A 1 92 ? 1.710 -5.681 7.857 1.00 88.69 92 GLY A O 1
ATOM 731 N N . ARG A 1 93 ? 0.202 -5.775 9.530 1.00 93.06 93 ARG A N 1
ATOM 732 C CA . ARG A 1 93 ? 0.018 -7.234 9.512 1.00 93.06 93 ARG A CA 1
ATOM 733 C C . ARG A 1 93 ? -0.517 -7.702 8.162 1.00 93.06 93 ARG A C 1
ATOM 735 O O . ARG A 1 93 ? 0.095 -8.569 7.546 1.00 93.06 93 ARG A O 1
ATOM 742 N N . LEU A 1 94 ? -1.589 -7.086 7.660 1.00 93.88 94 LEU A N 1
ATOM 743 C CA . LEU A 1 94 ? -2.132 -7.405 6.335 1.00 93.88 94 LEU A CA 1
ATOM 744 C C . LEU A 1 94 ? -1.093 -7.190 5.231 1.00 93.88 94 LEU A C 1
ATOM 746 O O . LEU A 1 94 ? -0.915 -8.049 4.373 1.00 93.88 94 LEU A O 1
ATOM 750 N N . ARG A 1 95 ? -0.348 -6.083 5.285 1.00 93.12 95 ARG A N 1
ATOM 751 C CA . ARG A 1 95 ? 0.728 -5.804 4.327 1.00 93.12 95 ARG A CA 1
ATOM 752 C C . ARG A 1 95 ? 1.804 -6.895 4.322 1.00 93.12 95 ARG A C 1
ATOM 754 O O . ARG A 1 95 ? 2.223 -7.328 3.251 1.00 93.12 95 ARG A O 1
ATOM 761 N N . ALA A 1 96 ? 2.248 -7.333 5.499 1.00 92.88 96 ALA A N 1
ATOM 762 C CA . ALA A 1 96 ? 3.261 -8.376 5.637 1.00 92.88 96 ALA A CA 1
ATOM 763 C C . ALA A 1 96 ? 2.772 -9.731 5.104 1.00 92.88 96 ALA A C 1
ATOM 765 O O . ALA A 1 96 ? 3.519 -10.423 4.415 1.00 92.88 96 ALA A O 1
ATOM 766 N N . GLU A 1 97 ? 1.511 -10.074 5.362 1.00 95.94 97 GLU A N 1
ATOM 767 C CA . GLU A 1 97 ? 0.894 -11.312 4.879 1.00 95.94 97 GLU A CA 1
ATOM 768 C C . GLU A 1 97 ? 0.688 -11.302 3.363 1.00 95.94 97 GLU A C 1
ATOM 770 O O . GLU A 1 97 ? 0.955 -12.293 2.693 1.00 95.94 97 GLU A O 1
ATOM 775 N N . VAL A 1 98 ? 0.310 -10.167 2.772 1.00 95.50 98 VAL A N 1
ATOM 776 C CA . VAL A 1 98 ? 0.250 -10.046 1.307 1.00 95.50 98 VAL A CA 1
ATOM 777 C C . VAL A 1 98 ? 1.637 -10.183 0.680 1.00 95.50 98 VAL A C 1
ATOM 779 O O . VAL A 1 98 ? 1.810 -10.890 -0.317 1.00 95.50 98 VAL A O 1
ATOM 782 N N . LEU A 1 99 ? 2.645 -9.565 1.299 1.00 92.56 99 LEU A N 1
ATOM 783 C CA . LEU A 1 99 ? 4.026 -9.652 0.843 1.00 92.56 99 LEU A CA 1
ATOM 784 C C . LEU A 1 99 ? 4.595 -11.078 0.951 1.00 92.56 99 LEU A C 1
ATOM 786 O O . LEU A 1 99 ? 5.358 -11.485 0.074 1.00 92.56 99 LEU A O 1
ATOM 790 N N . SER A 1 100 ? 4.213 -11.852 1.974 1.00 94.62 100 SER A N 1
ATOM 791 C CA . SER A 1 100 ? 4.656 -13.246 2.159 1.00 94.62 100 SER A CA 1
ATOM 792 C C . SER A 1 100 ? 4.179 -14.173 1.031 1.00 94.62 100 SER A C 1
ATOM 794 O O . SER A 1 100 ? 4.853 -15.150 0.707 1.00 94.62 100 SER A O 1
ATOM 796 N N . MET A 1 101 ? 3.083 -13.813 0.353 1.00 94.25 101 MET A N 1
ATOM 797 C CA . MET A 1 101 ? 2.590 -14.484 -0.857 1.00 94.25 101 MET A CA 1
ATOM 798 C C . MET A 1 101 ? 3.355 -14.087 -2.135 1.00 94.25 101 MET A C 1
ATOM 800 O O . MET A 1 101 ? 3.009 -14.532 -3.229 1.00 94.25 101 MET A O 1
ATOM 804 N N . GLY A 1 102 ? 4.371 -13.223 -2.033 1.00 93.12 102 GLY A N 1
ATOM 805 C CA . GLY A 1 102 ? 5.131 -12.714 -3.176 1.00 93.12 102 GLY A CA 1
ATOM 806 C C . GLY A 1 102 ? 4.413 -11.618 -3.969 1.00 93.12 102 GLY A C 1
ATOM 807 O O . GLY A 1 102 ? 4.815 -11.326 -5.097 1.00 93.12 102 GLY A O 1
ATOM 808 N N . ILE A 1 103 ? 3.360 -11.013 -3.407 1.00 95.19 103 ILE A N 1
ATOM 809 C CA . ILE A 1 103 ? 2.628 -9.903 -4.025 1.00 95.19 103 ILE A CA 1
ATOM 810 C C . ILE A 1 103 ? 3.183 -8.580 -3.472 1.00 95.19 103 ILE A C 1
ATOM 812 O O . ILE A 1 103 ? 3.056 -8.316 -2.275 1.00 95.19 103 ILE A O 1
ATOM 816 N N . PRO A 1 104 ? 3.815 -7.729 -4.303 1.00 92.44 104 PRO A N 1
ATOM 817 C CA . PRO A 1 104 ? 4.256 -6.413 -3.868 1.00 92.44 104 PRO A CA 1
ATOM 818 C C . PRO A 1 104 ? 3.078 -5.569 -3.384 1.00 92.44 104 PRO A C 1
ATOM 820 O O . PRO A 1 104 ? 2.060 -5.461 -4.068 1.00 92.44 104 PRO A O 1
ATOM 823 N N . THR A 1 105 ? 3.236 -4.909 -2.239 1.00 91.44 105 THR A N 1
ATOM 824 C CA . THR A 1 105 ? 2.250 -3.944 -1.743 1.00 91.44 105 THR A CA 1
ATOM 825 C C . THR A 1 105 ? 2.662 -2.511 -2.051 1.00 91.44 105 THR A C 1
ATOM 827 O O . THR A 1 105 ? 3.852 -2.236 -2.221 1.00 91.44 105 THR A O 1
ATOM 830 N N . ASP A 1 106 ? 1.705 -1.587 -2.053 1.00 86.00 106 ASP A N 1
ATOM 831 C CA . ASP A 1 106 ? 1.924 -0.132 -2.056 1.00 86.00 106 ASP A CA 1
ATOM 832 C C . ASP A 1 106 ? 2.863 0.333 -3.186 1.00 86.00 106 ASP A C 1
ATOM 834 O O . ASP A 1 106 ? 3.804 1.102 -2.971 1.00 86.00 106 ASP A O 1
ATOM 838 N N . ILE A 1 107 ? 2.652 -0.214 -4.385 1.00 87.44 107 ILE A N 1
ATOM 839 C CA . ILE A 1 107 ? 3.254 0.269 -5.628 1.00 87.44 107 ILE A CA 1
ATOM 840 C C . ILE A 1 107 ? 2.295 1.315 -6.199 1.00 87.44 107 ILE A C 1
ATOM 842 O O . ILE A 1 107 ? 1.129 1.004 -6.422 1.00 87.44 107 ILE A O 1
ATOM 846 N N . SER A 1 108 ? 2.765 2.550 -6.395 1.00 84.31 108 SER A N 1
ATOM 847 C CA . SER A 1 108 ? 1.936 3.609 -6.979 1.00 84.31 108 SER A CA 1
ATOM 848 C C . SER A 1 108 ? 1.790 3.444 -8.492 1.00 84.31 108 SER A C 1
ATOM 850 O O . SER A 1 108 ? 2.619 2.794 -9.139 1.00 84.31 108 SER A O 1
ATOM 852 N N . ASP A 1 109 ? 0.781 4.092 -9.069 1.00 85.94 109 ASP A N 1
ATOM 853 C CA . ASP A 1 109 ? 0.549 4.083 -10.515 1.00 85.94 109 ASP A CA 1
ATOM 854 C C . ASP A 1 109 ? 1.765 4.622 -11.284 1.00 85.94 109 ASP A C 1
ATOM 856 O O . ASP A 1 109 ? 2.125 4.099 -12.337 1.00 85.94 109 ASP A O 1
ATOM 860 N N . GLU A 1 110 ? 2.489 5.602 -10.735 1.00 86.12 110 GLU A N 1
ATOM 861 C CA . GLU A 1 110 ? 3.721 6.112 -11.345 1.00 86.12 110 GLU A CA 1
ATOM 862 C C . GLU A 1 110 ? 4.828 5.057 -11.385 1.00 86.12 110 GLU A C 1
ATOM 864 O O . GLU A 1 110 ? 5.575 4.983 -12.363 1.00 86.12 110 GLU A O 1
ATOM 869 N N . TYR A 1 111 ? 4.944 4.221 -10.349 1.00 89.06 111 TYR A N 1
ATOM 870 C CA . TYR A 1 111 ? 5.897 3.110 -10.341 1.00 89.06 111 TYR A CA 1
ATOM 871 C C . TYR A 1 111 ? 5.507 2.061 -11.382 1.00 89.06 111 TYR A C 1
ATOM 873 O O . TYR A 1 111 ? 6.385 1.560 -12.085 1.00 89.06 111 TYR A O 1
ATOM 881 N N . LEU A 1 112 ? 4.213 1.769 -11.534 1.00 89.31 112 LEU A N 1
ATOM 882 C CA . LEU A 1 112 ? 3.721 0.869 -12.580 1.00 89.31 112 LEU A CA 1
ATOM 883 C C . LEU A 1 112 ? 4.034 1.415 -13.980 1.00 89.31 112 LEU A C 1
ATOM 885 O O . LEU A 1 112 ? 4.659 0.717 -14.773 1.00 89.31 112 LEU A O 1
ATOM 889 N N . MET A 1 113 ? 3.743 2.689 -14.251 1.00 89.75 113 MET A N 1
ATOM 890 C CA . MET A 1 113 ? 4.070 3.317 -15.539 1.00 89.75 113 MET A CA 1
ATOM 891 C C . MET A 1 113 ? 5.578 3.296 -15.837 1.00 89.75 113 MET A C 1
ATOM 893 O O . MET A 1 113 ? 5.997 2.994 -16.956 1.00 89.75 113 MET A O 1
ATOM 897 N N . MET A 1 114 ? 6.422 3.597 -14.843 1.00 92.00 114 MET A N 1
ATOM 898 C CA . MET A 1 114 ? 7.881 3.556 -15.008 1.00 92.00 114 MET A CA 1
ATOM 899 C C . MET A 1 114 ? 8.392 2.138 -15.271 1.00 92.00 114 MET A C 1
ATOM 901 O O . MET A 1 114 ? 9.241 1.944 -16.141 1.00 92.00 114 MET A O 1
ATOM 905 N N . THR A 1 115 ? 7.887 1.153 -14.526 1.00 92.12 115 THR A N 1
ATOM 906 C CA . THR A 1 115 ? 8.286 -0.255 -14.657 1.00 92.12 115 THR A CA 1
ATOM 907 C C . THR A 1 115 ? 7.851 -0.837 -15.999 1.00 92.12 115 THR A C 1
ATOM 909 O O . THR A 1 115 ? 8.666 -1.464 -16.679 1.00 92.12 115 THR A O 1
ATOM 912 N N . GLU A 1 116 ? 6.637 -0.530 -16.455 1.00 89.25 116 GLU A N 1
ATOM 913 C CA . GLU A 1 116 ? 6.161 -0.886 -17.791 1.00 89.25 116 GLU A CA 1
ATOM 914 C C . GLU A 1 116 ? 7.057 -0.280 -18.882 1.00 89.25 116 GLU A C 1
ATOM 916 O O . GLU A 1 116 ? 7.475 -0.980 -19.812 1.00 89.25 116 GLU A O 1
ATOM 921 N N . ALA A 1 117 ? 7.437 0.995 -18.740 1.00 88.69 117 ALA A N 1
ATOM 922 C CA . ALA A 1 117 ? 8.292 1.698 -19.694 1.00 88.69 117 ALA A CA 1
ATOM 923 C C . ALA A 1 117 ? 9.707 1.101 -19.797 1.00 88.69 117 ALA A C 1
ATOM 925 O O . ALA A 1 117 ? 10.288 1.111 -20.884 1.00 88.69 117 ALA A O 1
ATOM 926 N N . ILE A 1 118 ? 10.248 0.495 -18.740 1.00 90.31 118 ILE A N 1
ATOM 927 C CA . ILE A 1 118 ? 11.549 -0.204 -18.784 1.00 90.31 118 ILE A CA 1
ATOM 928 C C . ILE A 1 118 ? 11.432 -1.718 -19.028 1.00 90.31 118 ILE A C 1
ATOM 930 O O . ILE A 1 118 ? 12.441 -2.413 -19.096 1.00 90.31 118 ILE A O 1
ATOM 934 N N . GLY A 1 119 ? 10.215 -2.235 -19.231 1.00 88.19 119 GLY A N 1
ATOM 935 C CA . GLY A 1 119 ? 9.975 -3.640 -19.577 1.00 88.19 119 GLY A CA 1
ATOM 936 C C . GLY A 1 119 ? 9.982 -4.599 -18.383 1.00 88.19 119 GLY A C 1
ATOM 937 O O . GLY A 1 119 ? 10.145 -5.804 -18.566 1.00 88.19 119 GLY A O 1
ATOM 938 N N . CYS A 1 120 ? 9.799 -4.090 -17.165 1.00 90.94 120 CYS A N 1
ATOM 939 C CA . CYS A 1 120 ? 9.523 -4.919 -15.997 1.00 90.94 120 CYS A CA 1
ATOM 940 C C . CYS A 1 120 ? 8.112 -5.508 -16.118 1.00 90.94 120 CYS A C 1
ATOM 942 O O . CYS A 1 120 ? 7.149 -4.775 -16.319 1.00 90.94 120 CYS A O 1
ATOM 944 N N . THR A 1 121 ? 7.994 -6.830 -15.998 1.00 87.12 121 THR A N 1
ATOM 945 C CA . THR A 1 121 ? 6.730 -7.552 -16.256 1.00 87.12 121 THR A CA 1
ATOM 946 C C . THR A 1 121 ? 6.356 -8.528 -15.149 1.00 87.12 121 THR A C 1
ATOM 948 O O . THR A 1 121 ? 5.281 -9.115 -15.184 1.00 87.12 121 THR A O 1
ATOM 951 N N . THR A 1 122 ? 7.225 -8.717 -14.152 1.00 92.19 122 THR A N 1
ATOM 952 C CA . THR A 1 122 ? 6.998 -9.680 -13.071 1.00 92.19 122 THR A CA 1
ATOM 953 C C . THR A 1 122 ? 6.857 -8.993 -11.714 1.00 92.19 122 THR A C 1
ATOM 955 O O . THR A 1 122 ? 7.451 -7.943 -11.460 1.00 92.19 122 THR A O 1
ATOM 958 N N . ARG A 1 123 ? 6.156 -9.641 -10.772 1.00 92.94 123 ARG A N 1
ATOM 959 C CA . ARG A 1 123 ? 6.095 -9.211 -9.357 1.00 92.94 123 ARG A CA 1
ATOM 960 C C . ARG A 1 123 ? 7.483 -9.042 -8.742 1.00 92.94 123 ARG A C 1
ATOM 962 O O . ARG A 1 123 ? 7.730 -8.123 -7.965 1.00 92.94 123 ARG A O 1
ATOM 969 N N . GLN A 1 124 ? 8.418 -9.906 -9.128 1.00 92.81 124 GLN A N 1
ATOM 970 C CA . GLN A 1 124 ? 9.799 -9.833 -8.670 1.00 92.81 124 GLN A CA 1
ATOM 971 C C . GLN A 1 124 ? 10.510 -8.566 -9.166 1.00 92.81 124 GLN A C 1
ATOM 973 O O . GLN A 1 124 ? 11.340 -8.012 -8.437 1.00 92.81 124 GLN A O 1
ATOM 978 N N . ASP A 1 125 ? 10.195 -8.104 -10.377 1.00 93.12 125 ASP A N 1
ATOM 979 C CA . ASP A 1 125 ? 10.716 -6.847 -10.912 1.00 93.12 125 ASP A CA 1
ATOM 980 C C . ASP A 1 125 ? 10.135 -5.651 -10.164 1.00 93.12 125 ASP A C 1
ATOM 982 O O . ASP A 1 125 ? 10.895 -4.769 -9.769 1.00 93.12 125 ASP A O 1
ATOM 986 N N . LEU A 1 126 ? 8.829 -5.664 -9.874 1.00 92.44 126 LEU A N 1
ATOM 987 C CA . LEU A 1 126 ? 8.175 -4.628 -9.066 1.00 92.44 126 LEU A CA 1
ATOM 988 C C . LEU A 1 126 ? 8.800 -4.521 -7.667 1.00 92.44 126 LEU A C 1
ATOM 990 O O . LEU A 1 126 ? 9.117 -3.422 -7.211 1.00 92.44 126 LEU A O 1
ATOM 994 N N . LEU A 1 127 ? 9.063 -5.654 -7.005 1.00 91.00 127 LEU A N 1
ATOM 995 C CA . LEU A 1 127 ? 9.744 -5.685 -5.704 1.00 91.00 127 LEU A CA 1
ATOM 996 C C . LEU A 1 127 ? 11.162 -5.101 -5.778 1.00 91.00 127 LEU A C 1
ATOM 998 O O . LEU A 1 127 ? 11.554 -4.302 -4.923 1.00 91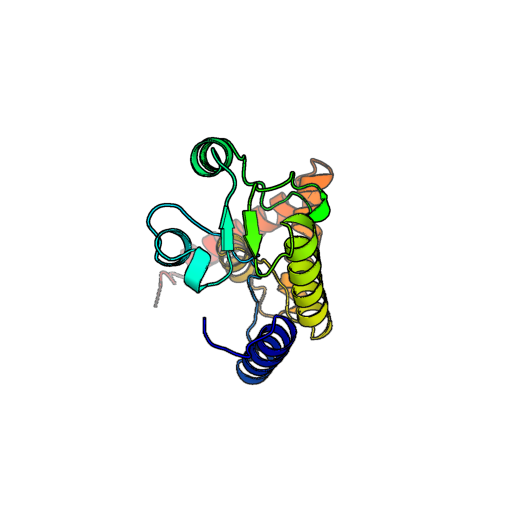.00 127 LEU A O 1
ATOM 1002 N N . LYS A 1 128 ? 11.933 -5.470 -6.809 1.00 92.38 128 LYS A N 1
ATOM 1003 C CA . LYS A 1 128 ? 13.287 -4.933 -7.027 1.00 92.38 128 LYS A CA 1
ATOM 1004 C C . LYS A 1 128 ? 13.251 -3.434 -7.310 1.00 92.38 128 LYS A C 1
ATOM 1006 O O . LYS A 1 128 ? 14.070 -2.706 -6.752 1.00 92.38 128 LYS A O 1
ATOM 1011 N N . PHE A 1 129 ? 12.317 -2.985 -8.146 1.00 92.88 129 PHE A N 1
ATOM 1012 C CA . PHE A 1 129 ? 12.134 -1.577 -8.477 1.00 92.88 129 PHE A CA 1
ATOM 1013 C C . PHE A 1 129 ? 11.793 -0.774 -7.223 1.00 92.88 129 PHE A C 1
ATOM 1015 O O . PHE A 1 129 ? 12.503 0.175 -6.903 1.00 92.88 129 PHE A O 1
ATOM 1022 N N . LYS A 1 130 ? 10.790 -1.211 -6.447 1.00 89.94 130 LYS A N 1
ATOM 1023 C CA . LYS A 1 130 ? 10.401 -0.569 -5.182 1.00 89.94 130 LYS A CA 1
ATOM 1024 C C . LYS A 1 130 ? 11.582 -0.458 -4.222 1.00 89.94 130 LYS A C 1
ATOM 1026 O O . LYS A 1 130 ? 11.858 0.623 -3.711 1.00 89.94 130 LYS A O 1
ATOM 1031 N N . SER A 1 131 ? 12.295 -1.563 -3.998 1.00 90.19 131 SER A N 1
ATOM 1032 C CA . SER A 1 131 ? 13.429 -1.611 -3.070 1.00 90.19 131 SER A CA 1
ATOM 1033 C C . SER A 1 131 ? 14.564 -0.666 -3.484 1.00 90.19 131 SER A C 1
ATOM 1035 O O . SER A 1 131 ? 15.065 0.092 -2.654 1.00 90.19 131 SER A O 1
ATOM 1037 N N . ARG A 1 132 ? 14.941 -0.656 -4.768 1.00 92.75 132 ARG A N 1
ATOM 1038 C CA . ARG A 1 132 ? 16.027 0.195 -5.278 1.00 92.75 132 ARG A CA 1
ATOM 1039 C C . ARG A 1 132 ? 15.645 1.672 -5.326 1.00 92.75 132 ARG A C 1
ATOM 1041 O O . ARG A 1 132 ? 16.466 2.515 -4.977 1.00 92.75 132 ARG A O 1
ATOM 1048 N N . SER A 1 133 ? 14.409 1.986 -5.708 1.00 90.44 133 SER A N 1
ATOM 1049 C CA . SER A 1 133 ? 13.890 3.357 -5.676 1.00 90.44 133 SER A CA 1
ATOM 1050 C C . SER A 1 133 ? 13.845 3.895 -4.248 1.00 90.44 133 SER A C 1
ATOM 1052 O O . SER A 1 133 ? 14.314 5.003 -3.999 1.00 90.44 133 SER A O 1
ATOM 1054 N N . LEU A 1 134 ? 13.376 3.090 -3.286 1.00 87.81 134 LEU A N 1
ATOM 1055 C CA . LEU A 1 134 ? 13.393 3.462 -1.872 1.00 87.81 134 LEU A CA 1
ATOM 1056 C C . LEU A 1 134 ? 14.823 3.681 -1.363 1.00 87.81 134 LEU A C 1
ATOM 1058 O O . LEU A 1 134 ? 15.065 4.633 -0.629 1.00 87.81 134 LEU A O 1
ATOM 1062 N N . GLN A 1 135 ? 15.779 2.842 -1.769 1.00 89.62 135 GLN A N 1
ATOM 1063 C CA . GLN A 1 135 ? 17.184 3.024 -1.405 1.00 89.62 135 GLN A CA 1
ATOM 1064 C C . GLN A 1 135 ? 17.737 4.364 -1.910 1.00 89.62 135 GLN A C 1
ATOM 1066 O O . GLN A 1 135 ? 18.400 5.064 -1.144 1.00 89.62 135 GLN A O 1
ATOM 1071 N N . ASP A 1 136 ? 17.464 4.735 -3.164 1.00 91.44 136 ASP A N 1
ATOM 1072 C CA . ASP A 1 136 ? 17.860 6.035 -3.719 1.00 91.44 136 ASP A CA 1
ATOM 1073 C C . ASP A 1 136 ? 17.252 7.186 -2.895 1.00 91.44 136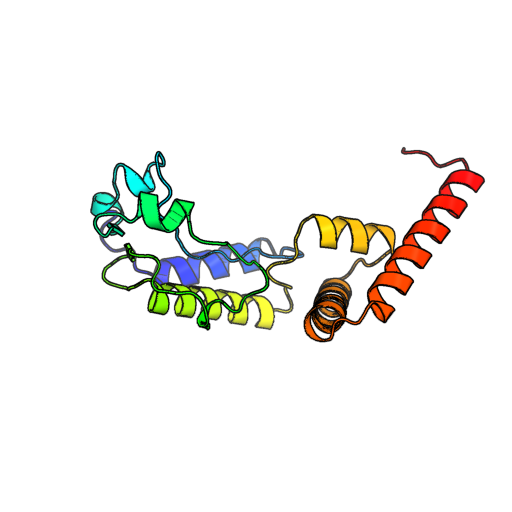 ASP A C 1
ATOM 1075 O O . ASP A 1 136 ? 17.991 8.046 -2.417 1.00 91.44 136 ASP A O 1
ATOM 1079 N N . ILE A 1 137 ? 15.943 7.136 -2.615 1.00 85.88 137 ILE A N 1
ATOM 1080 C CA . ILE A 1 137 ? 15.232 8.145 -1.806 1.00 85.88 137 ILE A CA 1
ATOM 1081 C C . ILE A 1 137 ? 15.852 8.279 -0.409 1.00 85.88 137 ILE A C 1
ATOM 1083 O O . ILE A 1 137 ? 16.218 9.377 0.006 1.00 85.88 137 ILE A O 1
ATOM 1087 N N . MET A 1 138 ? 16.003 7.166 0.312 1.00 84.88 138 MET A N 1
ATOM 1088 C CA . MET A 1 138 ? 16.465 7.164 1.704 1.00 84.88 138 MET A CA 1
ATOM 1089 C C . MET A 1 138 ? 17.936 7.565 1.850 1.00 84.88 138 MET A C 1
ATOM 1091 O O . MET A 1 138 ? 18.334 8.064 2.899 1.00 84.88 138 MET A O 1
ATOM 1095 N N . SER A 1 139 ? 18.751 7.346 0.816 1.00 90.50 139 SER A N 1
ATOM 1096 C CA . SER A 1 139 ? 20.174 7.708 0.815 1.00 90.50 139 SER A CA 1
ATOM 1097 C C . SER A 1 139 ? 20.472 9.065 0.170 1.00 90.50 139 SER A C 1
ATOM 1099 O O . SER A 1 139 ? 21.629 9.482 0.153 1.00 90.50 139 SER A O 1
ATOM 1101 N N . GLY A 1 140 ? 19.466 9.748 -0.391 1.00 90.62 140 GLY A N 1
ATOM 1102 C CA . GLY A 1 140 ? 19.672 10.942 -1.219 1.00 90.62 140 GLY A CA 1
ATOM 1103 C C . GLY A 1 140 ? 20.433 10.656 -2.523 1.00 90.62 140 GLY A C 1
ATOM 1104 O O . GLY A 1 140 ? 20.942 11.575 -3.168 1.00 90.62 140 GLY A O 1
ATOM 1105 N N . SER A 1 141 ? 20.543 9.385 -2.913 1.00 93.88 141 SER A N 1
ATOM 1106 C CA . SER A 1 141 ? 21.133 8.960 -4.179 1.00 93.88 141 SER A CA 1
ATOM 1107 C C . SER A 1 141 ? 20.127 9.120 -5.321 1.00 93.88 141 SER A C 1
ATOM 1109 O O . SER A 1 141 ? 18.915 9.116 -5.141 1.00 93.88 141 SER A O 1
ATOM 1111 N N . SER A 1 142 ? 20.649 9.236 -6.539 1.00 92.81 142 SER A N 1
ATOM 1112 C CA . SER A 1 142 ? 19.858 9.204 -7.777 1.00 92.81 142 SER A CA 1
ATOM 1113 C C . SER A 1 142 ? 20.391 8.189 -8.787 1.00 92.81 142 SER A C 1
ATOM 1115 O O . SER A 1 142 ? 20.058 8.251 -9.970 1.00 92.81 142 SER A O 1
ATOM 1117 N N . LYS A 1 143 ? 21.294 7.293 -8.370 1.00 94.38 143 LYS A N 1
ATOM 1118 C CA . LYS A 1 143 ? 22.017 6.407 -9.290 1.00 94.38 143 LYS A CA 1
ATOM 1119 C C . LYS A 1 143 ? 21.080 5.426 -9.987 1.00 94.38 143 LYS A C 1
ATOM 1121 O O . LYS A 1 143 ? 21.202 5.241 -11.197 1.00 94.38 143 LYS A O 1
ATOM 1126 N N . TYR A 1 144 ? 20.171 4.797 -9.247 1.00 94.00 144 TYR A 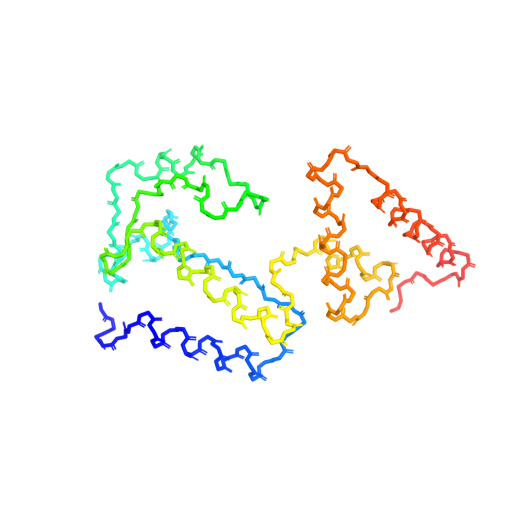N 1
ATOM 1127 C CA . TYR A 1 144 ? 19.205 3.877 -9.831 1.00 94.00 144 TYR A CA 1
ATOM 1128 C C . TYR A 1 144 ? 18.187 4.633 -10.685 1.00 94.00 144 TYR A C 1
ATOM 1130 O O . TYR A 1 144 ? 17.974 4.266 -11.840 1.00 94.00 144 TYR A O 1
ATOM 1138 N N . MET A 1 145 ? 17.653 5.746 -10.181 1.00 92.56 145 MET A N 1
ATOM 1139 C CA . MET A 1 145 ? 16.649 6.525 -10.906 1.00 92.56 145 MET A CA 1
ATOM 1140 C C . MET A 1 145 ? 17.190 7.111 -12.221 1.00 92.56 145 MET A C 1
ATOM 1142 O O . MET A 1 145 ? 16.502 7.105 -13.239 1.00 92.56 145 MET A O 1
ATOM 1146 N N . LYS A 1 146 ? 18.462 7.534 -12.260 1.00 94.69 146 LYS A N 1
ATOM 1147 C CA . LYS A 1 146 ? 19.126 7.961 -13.506 1.00 94.69 146 LYS A CA 1
ATOM 1148 C C . LYS A 1 146 ? 19.192 6.845 -14.550 1.00 94.69 146 LYS A C 1
ATOM 1150 O O . LYS A 1 146 ? 19.042 7.125 -15.738 1.00 94.69 146 LYS A O 1
ATOM 1155 N N . ASN A 1 147 ? 19.398 5.597 -14.126 1.00 94.75 147 ASN A N 1
ATOM 1156 C CA . ASN A 1 147 ? 19.390 4.455 -15.041 1.00 94.75 147 ASN A CA 1
ATOM 1157 C C . ASN A 1 147 ? 17.986 4.198 -15.597 1.00 94.75 147 ASN A C 1
ATOM 1159 O O . ASN A 1 147 ? 17.859 4.033 -16.806 1.00 94.75 147 ASN A O 1
ATOM 1163 N N . VAL A 1 148 ? 16.954 4.250 -14.747 1.00 94.19 148 VAL A N 1
ATOM 1164 C CA . VAL A 1 148 ? 15.546 4.124 -15.163 1.00 94.19 148 VAL A CA 1
ATOM 1165 C C . VAL A 1 148 ? 15.199 5.189 -16.207 1.00 94.19 148 VAL A C 1
ATOM 1167 O O . VAL A 1 148 ? 14.738 4.864 -17.297 1.00 94.19 148 VAL A O 1
ATOM 1170 N N . VAL A 1 149 ? 15.511 6.460 -15.934 1.00 94.50 149 VAL A N 1
ATOM 1171 C CA . VAL A 1 149 ? 15.269 7.569 -16.875 1.00 94.50 149 VAL A CA 1
ATOM 1172 C C . VAL A 1 149 ? 15.999 7.356 -18.203 1.00 94.50 149 VAL A C 1
ATOM 1174 O O . VAL A 1 149 ? 15.445 7.615 -19.273 1.00 94.50 149 VAL A O 1
ATOM 1177 N N . ARG A 1 150 ? 17.248 6.881 -18.163 1.00 95.31 150 ARG A N 1
ATOM 1178 C CA . ARG A 1 150 ? 18.010 6.566 -19.376 1.00 95.31 150 ARG A CA 1
ATOM 1179 C C . ARG A 1 150 ? 17.323 5.473 -20.200 1.00 95.31 150 ARG A C 1
ATOM 1181 O O . ARG A 1 150 ? 17.163 5.668 -21.401 1.00 95.31 150 ARG A O 1
ATOM 1188 N N . GLU A 1 151 ? 16.898 4.379 -19.573 1.00 94.44 151 GLU A N 1
ATOM 1189 C CA . GLU A 1 151 ? 16.228 3.258 -20.249 1.00 94.44 151 GLU A CA 1
ATOM 1190 C C . GLU A 1 151 ? 14.895 3.677 -20.882 1.00 94.44 151 GLU A C 1
ATOM 1192 O O . GLU A 1 151 ? 14.646 3.362 -22.049 1.00 94.44 151 GLU A O 1
ATOM 1197 N N . ILE A 1 152 ? 14.087 4.469 -20.166 1.00 93.81 152 ILE A N 1
ATOM 1198 C CA . ILE A 1 152 ? 12.850 5.065 -20.697 1.00 93.81 152 ILE A CA 1
ATOM 1199 C C . ILE A 1 152 ? 13.165 5.889 -21.950 1.00 93.81 152 ILE A C 1
ATOM 1201 O O . ILE A 1 152 ? 12.576 5.674 -23.008 1.00 93.81 152 ILE A O 1
ATOM 1205 N N . ASN A 1 153 ? 14.145 6.792 -21.870 1.00 93.81 153 ASN A N 1
ATOM 1206 C CA . ASN A 1 153 ? 14.526 7.647 -22.994 1.00 93.81 153 ASN A CA 1
ATOM 1207 C C . ASN A 1 153 ? 15.046 6.850 -24.201 1.00 93.81 153 ASN A C 1
ATOM 1209 O O . ASN A 1 153 ? 14.765 7.198 -25.349 1.00 93.81 153 ASN A O 1
ATOM 1213 N N . GLU A 1 154 ? 15.816 5.787 -23.968 1.00 92.88 154 GLU A N 1
ATOM 1214 C CA . GLU A 1 154 ? 16.298 4.893 -25.024 1.00 92.88 154 GLU A CA 1
ATOM 1215 C C . GLU A 1 154 ? 15.160 4.119 -25.688 1.00 92.88 154 GLU A C 1
ATOM 1217 O O . GLU A 1 154 ? 15.162 3.962 -26.911 1.00 92.88 154 GLU A O 1
ATOM 1222 N N . ARG A 1 155 ? 14.172 3.648 -24.920 1.00 88.88 155 ARG A N 1
ATOM 1223 C CA . ARG A 1 155 ? 12.985 2.993 -25.478 1.00 88.88 155 ARG A CA 1
ATOM 1224 C C . ARG A 1 155 ? 12.132 3.970 -26.282 1.00 88.88 155 ARG A C 1
ATOM 1226 O O . ARG A 1 155 ? 11.780 3.647 -27.412 1.00 88.88 155 ARG A O 1
ATOM 1233 N N . SER A 1 156 ? 11.884 5.171 -25.766 1.00 88.81 156 SER A N 1
ATOM 1234 C CA . SER A 1 156 ? 11.134 6.212 -26.480 1.00 88.81 156 SER A CA 1
ATOM 1235 C C . SER A 1 156 ? 11.789 6.577 -27.814 1.00 88.81 156 SER A C 1
ATOM 1237 O O . SER A 1 156 ? 11.104 6.665 -28.832 1.00 88.81 156 SER A O 1
ATOM 1239 N N . ARG A 1 157 ? 13.125 6.713 -27.851 1.00 91.94 157 ARG A N 1
ATOM 1240 C CA . ARG A 1 157 ? 13.865 6.943 -29.105 1.00 91.94 157 ARG A CA 1
ATOM 1241 C C . ARG A 1 157 ? 13.718 5.782 -30.090 1.00 91.94 157 ARG A C 1
ATOM 1243 O O . ARG A 1 157 ? 13.493 6.037 -31.269 1.00 91.94 157 ARG A O 1
ATOM 1250 N N . ARG A 1 158 ? 13.798 4.531 -29.617 1.00 88.88 158 ARG A N 1
ATOM 1251 C CA . ARG A 1 158 ? 13.589 3.336 -30.456 1.00 88.88 158 ARG A CA 1
ATOM 1252 C C . ARG A 1 158 ? 12.177 3.292 -31.046 1.00 88.88 158 ARG A C 1
ATOM 1254 O O . ARG A 1 158 ? 12.027 3.122 -32.252 1.00 88.88 158 ARG A O 1
ATOM 1261 N N . MET A 1 159 ? 11.152 3.534 -30.230 1.00 86.44 159 MET A N 1
ATOM 1262 C CA . MET A 1 159 ? 9.755 3.575 -30.684 1.00 86.44 159 MET A CA 1
ATOM 1263 C C . MET A 1 159 ? 9.525 4.663 -31.738 1.00 86.44 159 MET A C 1
ATOM 1265 O O . MET A 1 159 ? 8.877 4.405 -32.753 1.00 86.44 159 MET A O 1
ATOM 1269 N N . ALA A 1 160 ? 10.111 5.848 -31.535 1.00 88.38 160 ALA A N 1
ATOM 1270 C CA . ALA A 1 160 ? 10.053 6.939 -32.502 1.00 88.38 160 ALA A CA 1
ATOM 1271 C C . ALA A 1 160 ? 10.747 6.580 -33.827 1.00 88.38 160 ALA A C 1
ATOM 1273 O O . ALA A 1 160 ? 10.200 6.864 -34.890 1.00 88.38 160 ALA A O 1
ATOM 1274 N N . SER A 1 161 ? 11.909 5.915 -33.786 1.00 87.44 161 SER A N 1
ATOM 1275 C CA . SER A 1 161 ? 12.606 5.476 -35.006 1.00 87.44 161 SER A CA 1
ATOM 1276 C C . SER A 1 161 ? 11.885 4.356 -35.762 1.00 87.44 161 SER A C 1
ATOM 1278 O O . SER A 1 161 ? 12.014 4.258 -36.977 1.00 87.44 161 SER A O 1
ATOM 1280 N N . GLU A 1 162 ? 11.110 3.525 -35.062 1.00 85.88 162 GLU A N 1
ATOM 1281 C CA . GLU A 1 162 ? 10.360 2.406 -35.643 1.00 85.88 162 GLU A CA 1
ATOM 1282 C C . GLU A 1 162 ? 8.955 2.797 -36.138 1.00 85.88 162 GLU A C 1
ATOM 1284 O O . GLU A 1 162 ? 8.220 1.945 -36.634 1.00 85.88 162 GLU A O 1
ATOM 1289 N N . GLY A 1 163 ? 8.544 4.063 -35.987 1.00 70.19 163 GLY A N 1
ATOM 1290 C CA . GLY A 1 163 ? 7.215 4.538 -36.394 1.00 70.19 163 GLY A CA 1
ATOM 1291 C C . GLY A 1 163 ? 6.050 3.922 -35.607 1.00 70.19 163 GLY A C 1
ATOM 1292 O O . GLY A 1 163 ? 4.896 4.053 -36.010 1.00 70.19 163 GLY A O 1
ATOM 1293 N N . ARG A 1 164 ? 6.323 3.256 -34.478 1.00 59.56 164 ARG A N 1
ATOM 1294 C CA . ARG A 1 164 ? 5.301 2.675 -33.598 1.00 59.56 164 ARG A CA 1
ATOM 1295 C C . ARG A 1 164 ? 4.851 3.703 -32.565 1.00 59.56 164 ARG A C 1
ATOM 1297 O O . ARG A 1 164 ? 5.210 3.623 -31.394 1.00 59.56 164 ARG A O 1
ATOM 1304 N N . PHE A 1 165 ? 4.052 4.669 -33.006 1.00 53.72 165 PHE A N 1
ATOM 1305 C CA . PHE A 1 165 ? 3.182 5.416 -32.101 1.00 53.72 165 PHE A CA 1
ATOM 1306 C C . PHE A 1 165 ? 1.843 4.678 -32.024 1.00 53.72 165 PHE A C 1
ATOM 1308 O O . PHE A 1 165 ? 1.146 4.596 -33.028 1.00 53.72 165 PHE A O 1
ATOM 1315 N N . TRP A 1 166 ? 1.560 4.105 -30.849 1.00 49.94 166 TRP A N 1
ATOM 1316 C CA . TRP A 1 166 ? 0.270 3.578 -30.379 1.00 49.94 166 TRP A CA 1
ATOM 1317 C C . TRP A 1 166 ? -0.617 2.891 -31.438 1.00 49.94 166 TRP A C 1
ATOM 1319 O O . TRP A 1 166 ? -1.391 3.537 -32.144 1.00 49.94 166 TRP A O 1
ATOM 1329 N N . ARG A 1 167 ? -0.543 1.557 -31.492 1.00 38.75 167 ARG A N 1
ATOM 1330 C CA . ARG A 1 167 ? -1.698 0.717 -31.836 1.00 38.75 167 ARG A CA 1
ATOM 1331 C C . ARG A 1 167 ? -2.187 0.040 -30.573 1.00 38.75 167 ARG A C 1
ATOM 1333 O O . ARG A 1 167 ? -1.300 -0.350 -29.782 1.00 38.75 167 ARG A O 1
#

Secondary structure (DSSP, 8-state):
--TT--HHHHHHHHHHHHHHH--S-B--------TTSHHHHTTGGGTEEE-TTHHHHHTT----TTS-GGGPPP-SEEETTEEHHHHHHHHHHHHHHHHHTT--BS--HHHHHHHHHHT--SHHHHHHHHHHHHHHHHHT--HHHHHHHHHHHHHHHHHHHTT----